Protein AF-A0A259LLS0-F1 (afdb_monomer_lite)

Radius of gyration: 21.14 Å; chains: 1; bounding box: 53×63×61 Å

Secondary structure (DSSP, 8-state):
---------------SSSHHHHHHHHH-----GGG--GGGSTTS-HHHHHHHHH-TT-EEETTEEE-TTS-EEE--------HHHHTTS--TGGGGSSPPPSS--GGGGGSTTSS------HHHHHHHS-SSHHHHHTTEEEEEETTTEEEEEETTS-----

Foldseek 3Di:
DDDDDDDDPPPPDDDDPLVVLLVCQVQVADDDPVPDDLVVPPPDDSLRSVCCNVCVQWDDDPQWTAHPVRDIFHQDDDPVDDPVVCQPAHRVVQLPVDDDDPDDDPVLVVDPPSCVDGRDHLVVVCRQQNVDPVVQVVQWDWDQAPVPDIDTDGPRGDHDRD

Sequence (162 aa):
MFRRFTKFTISVLCVSMVASAVHARDTCAAVDFLAIDLSSVEGIDLVEAALMLAYPSLVIVDGSVHFENGTRLPIGVDRGLLASDRLQNPTVREQFSQKYPLEFDLSEREKPWMDPGRARNDAFFRNLYFATKEDAAQTLEQVTYQDRAAFKVTRRECVAEQ

Structure (mmCIF, N/CA/C/O backbone):
data_AF-A0A259LLS0-F1
#
_entry.id   AF-A0A259LLS0-F1
#
loop_
_atom_site.group_PDB
_atom_site.id
_atom_site.type_symbol
_atom_site.label_atom_id
_atom_site.label_alt_id
_atom_site.label_comp_id
_atom_site.label_asym_id
_atom_site.label_entity_id
_atom_site.label_seq_id
_atom_site.pdbx_PDB_ins_code
_atom_site.Cartn_x
_atom_site.Cartn_y
_atom_site.Cartn_z
_atom_site.occupancy
_atom_site.B_iso_or_equiv
_atom_site.auth_seq_id
_atom_site.auth_comp_id
_atom_site.auth_asym_id
_atom_site.auth_atom_id
_atom_site.pdbx_PDB_model_num
ATOM 1 N N . MET A 1 1 ? -27.709 -49.625 -31.133 1.00 40.78 1 MET A N 1
ATOM 2 C CA . MET A 1 1 ? -26.253 -49.520 -31.375 1.00 40.78 1 MET A CA 1
ATOM 3 C C . MET A 1 1 ? -25.691 -48.541 -30.349 1.00 40.78 1 MET A C 1
ATOM 5 O O . MET A 1 1 ? -25.973 -47.355 -30.428 1.00 40.78 1 MET A O 1
ATOM 9 N N . PHE A 1 2 ? -25.044 -49.060 -29.305 1.00 40.34 2 PHE A N 1
ATOM 10 C CA . PHE A 1 2 ? -24.566 -48.304 -28.141 1.00 40.34 2 PHE A CA 1
ATOM 11 C C . PHE A 1 2 ? -23.363 -47.419 -28.506 1.00 40.34 2 PHE A C 1
ATOM 13 O O . PHE A 1 2 ? -22.382 -47.926 -29.051 1.00 40.34 2 PHE A O 1
ATOM 20 N N . ARG A 1 3 ? -23.379 -46.130 -28.144 1.00 37.06 3 ARG A N 1
ATOM 21 C CA . ARG A 1 3 ? -22.172 -45.287 -28.119 1.00 37.06 3 ARG A CA 1
ATOM 22 C C . ARG A 1 3 ? -21.994 -44.622 -26.751 1.00 37.06 3 ARG A C 1
ATOM 24 O O . ARG A 1 3 ? -22.621 -43.626 -26.429 1.00 37.06 3 ARG A O 1
ATOM 31 N N . ARG A 1 4 ? -21.148 -45.306 -25.976 1.00 37.47 4 ARG A N 1
ATOM 32 C CA . ARG A 1 4 ? -20.215 -44.887 -24.917 1.00 37.47 4 ARG A CA 1
ATOM 33 C C . ARG A 1 4 ? -20.407 -43.497 -24.293 1.00 37.47 4 ARG A C 1
ATOM 35 O O . ARG A 1 4 ? -20.108 -42.476 -24.898 1.00 37.47 4 ARG A O 1
ATOM 42 N N . PHE A 1 5 ? -20.749 -43.540 -23.007 1.00 42.62 5 PHE A N 1
ATOM 43 C CA . PHE A 1 5 ? -20.448 -42.521 -22.007 1.00 42.62 5 PHE A CA 1
ATOM 44 C C . PHE A 1 5 ? -18.930 -42.354 -21.862 1.00 42.62 5 PHE A C 1
ATOM 46 O O . PHE A 1 5 ? -18.245 -43.302 -21.475 1.00 42.62 5 PHE A O 1
ATOM 53 N N . THR A 1 6 ? -18.419 -41.149 -22.096 1.00 39.94 6 THR A N 1
ATOM 54 C CA . THR A 1 6 ? -17.084 -40.748 -21.639 1.00 39.94 6 THR A CA 1
ATOM 55 C C . THR A 1 6 ? -17.283 -39.926 -20.373 1.00 39.94 6 THR A C 1
ATOM 57 O O . THR A 1 6 ? -17.676 -38.764 -20.429 1.00 39.94 6 THR A O 1
ATOM 60 N N . LYS A 1 7 ? -17.096 -40.557 -19.211 1.00 35.56 7 LYS A N 1
ATOM 61 C CA . LYS A 1 7 ? -17.068 -39.862 -17.923 1.00 35.56 7 LYS A CA 1
ATOM 62 C C . LYS A 1 7 ? -15.774 -39.048 -17.872 1.00 35.56 7 LYS A C 1
ATOM 64 O O . LYS A 1 7 ? -14.699 -39.628 -17.767 1.00 35.56 7 LYS A O 1
ATOM 69 N N . PHE A 1 8 ? -15.878 -37.726 -17.978 1.00 37.94 8 PHE A N 1
ATOM 70 C CA . PHE A 1 8 ? -14.805 -36.829 -17.564 1.00 37.94 8 PHE A CA 1
ATOM 71 C C . PHE A 1 8 ? -14.796 -36.805 -16.038 1.00 37.94 8 PHE A C 1
ATOM 73 O O . PHE A 1 8 ? -15.658 -36.201 -15.403 1.00 37.94 8 PHE A O 1
ATOM 80 N N . THR A 1 9 ? -13.847 -37.518 -15.447 1.00 36.47 9 THR A N 1
ATOM 81 C CA . THR A 1 9 ? -13.493 -37.355 -14.042 1.00 36.47 9 THR A CA 1
ATOM 82 C C . THR A 1 9 ? -12.759 -36.020 -13.938 1.00 36.47 9 THR A C 1
ATOM 84 O O . THR A 1 9 ? -11.583 -35.926 -14.282 1.00 36.47 9 THR A O 1
ATOM 87 N N . ILE A 1 10 ? -13.467 -34.960 -13.543 1.00 40.19 10 ILE A N 1
ATOM 88 C CA . ILE A 1 10 ? -12.825 -33.714 -13.124 1.00 40.19 10 ILE A CA 1
ATOM 89 C C . ILE A 1 10 ? -12.155 -34.031 -11.791 1.00 40.19 10 ILE A C 1
ATOM 91 O O . ILE A 1 10 ? -12.820 -34.223 -10.774 1.00 40.19 10 ILE A O 1
ATOM 95 N N . SER A 1 11 ? -10.835 -34.176 -11.839 1.00 35.91 11 SER A N 1
ATOM 96 C CA . SER A 1 11 ? -9.993 -34.302 -10.658 1.00 35.91 11 SER A CA 1
ATOM 97 C C . SER A 1 11 ? -10.065 -32.977 -9.900 1.00 35.91 11 SER A C 1
ATOM 99 O O . SER A 1 11 ? -9.481 -31.982 -10.318 1.00 35.91 11 SER A O 1
ATOM 101 N N . VAL A 1 12 ? -10.843 -32.952 -8.820 1.00 48.41 12 VAL A N 1
ATOM 102 C CA . VAL A 1 12 ? -10.791 -31.897 -7.807 1.00 48.41 12 VAL A CA 1
ATOM 103 C C . VAL A 1 12 ? -9.522 -32.150 -7.003 1.00 48.41 12 VAL A C 1
ATOM 105 O O . VAL A 1 12 ? -9.486 -33.063 -6.183 1.00 48.41 12 VAL A O 1
ATOM 108 N N . LEU A 1 13 ? -8.461 -31.395 -7.273 1.00 42.81 13 LEU A N 1
ATOM 109 C CA . LEU A 1 13 ? -7.256 -31.412 -6.452 1.00 42.81 13 LEU A CA 1
ATOM 110 C C . LEU A 1 13 ? -6.656 -30.004 -6.393 1.00 42.81 13 LEU A C 1
ATOM 112 O O . LEU A 1 13 ? -6.561 -29.331 -7.414 1.00 42.81 13 LEU A O 1
ATOM 116 N N . CYS A 1 14 ? -6.242 -29.615 -5.186 1.00 39.09 14 CYS A N 1
ATOM 117 C CA . CYS A 1 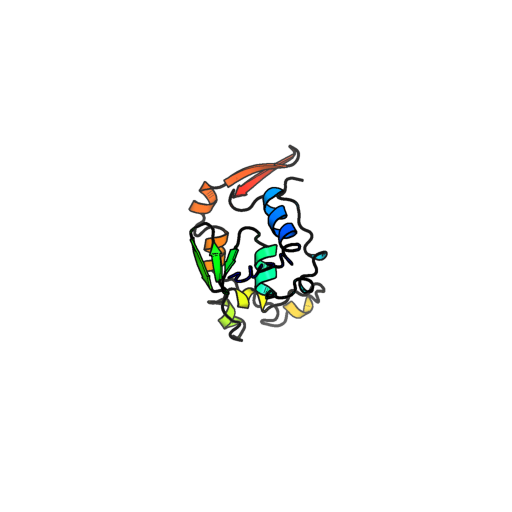14 ? -5.583 -28.360 -4.808 1.00 39.09 14 CYS A CA 1
ATOM 118 C C . CYS A 1 14 ? -6.458 -27.102 -4.693 1.00 39.09 14 CYS A C 1
ATOM 120 O O . CYS A 1 14 ? -6.289 -26.132 -5.421 1.00 39.09 14 CYS A O 1
ATOM 122 N N . VAL A 1 15 ? -7.294 -27.062 -3.650 1.00 41.62 15 VAL A N 1
ATOM 123 C CA . VAL A 1 15 ? -7.608 -25.811 -2.935 1.00 41.62 15 VAL A CA 1
ATOM 124 C C . VAL A 1 15 ? -7.531 -26.104 -1.436 1.00 41.62 15 VAL A C 1
ATOM 126 O O . VAL A 1 15 ? -8.547 -26.348 -0.797 1.00 41.62 15 VAL A O 1
ATOM 129 N N . SER A 1 16 ? -6.329 -26.179 -0.862 1.00 40.72 16 SER A N 1
ATOM 130 C CA . SER A 1 16 ? -6.198 -26.399 0.591 1.00 40.72 16 SER A CA 1
ATOM 131 C C . SER A 1 16 ? -5.196 -25.498 1.308 1.00 40.72 16 SER A C 1
ATOM 133 O O . SER A 1 16 ? -5.083 -25.615 2.520 1.00 40.72 16 SER A O 1
ATOM 135 N N . MET A 1 17 ? -4.524 -24.560 0.626 1.00 41.19 17 MET A N 1
ATOM 136 C CA . MET A 1 17 ? -3.632 -23.597 1.305 1.00 41.19 17 MET A CA 1
ATOM 137 C C . MET A 1 17 ? -4.032 -22.123 1.176 1.00 41.19 17 MET A C 1
ATOM 139 O O . MET A 1 17 ? -3.581 -21.310 1.973 1.00 41.19 17 MET A O 1
ATOM 143 N N . VAL A 1 18 ? -4.965 -21.768 0.286 1.00 41.69 18 VAL A N 1
ATOM 144 C CA . VAL A 1 18 ? -5.537 -20.403 0.256 1.00 41.69 18 VAL A CA 1
ATOM 145 C C . VAL A 1 18 ? -6.514 -20.175 1.423 1.00 41.69 18 VAL A C 1
ATOM 147 O O . VAL A 1 18 ? -6.802 -19.040 1.793 1.00 41.69 18 VAL A O 1
ATOM 150 N N . ALA A 1 19 ? -6.997 -21.250 2.056 1.00 38.09 19 ALA A N 1
ATOM 151 C CA . ALA A 1 19 ? -7.997 -21.169 3.116 1.00 38.09 19 ALA A CA 1
ATOM 152 C C . ALA A 1 19 ? -7.520 -20.349 4.326 1.00 38.09 19 ALA A C 1
ATOM 154 O O . ALA A 1 19 ? -8.309 -19.586 4.872 1.00 38.09 19 ALA A O 1
ATOM 155 N N . SER A 1 20 ? -6.247 -20.433 4.718 1.00 41.84 20 SER A N 1
ATOM 156 C CA . SER A 1 20 ? -5.765 -19.766 5.936 1.00 41.84 20 SER A CA 1
ATOM 157 C C . SER A 1 20 ? -5.746 -18.236 5.829 1.00 41.84 20 SER A C 1
ATOM 159 O O . SER A 1 20 ? -6.041 -17.561 6.809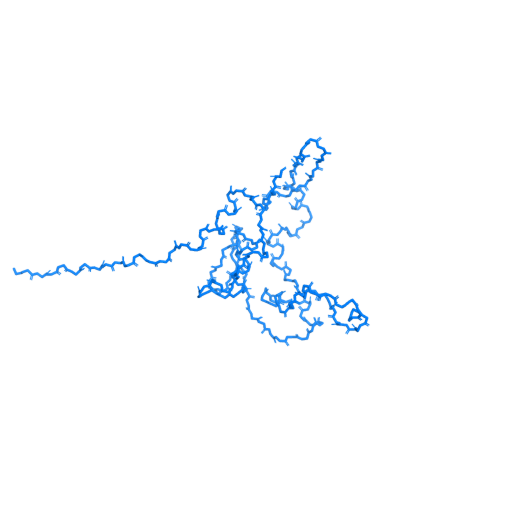 1.00 41.84 20 SER A O 1
ATOM 161 N N . ALA A 1 21 ? -5.468 -17.679 4.644 1.00 43.47 21 ALA A N 1
ATOM 162 C CA . ALA A 1 21 ? -5.520 -16.230 4.430 1.00 43.47 21 ALA A CA 1
ATOM 163 C C . ALA A 1 21 ? -6.970 -15.715 4.377 1.00 43.47 21 ALA A C 1
ATOM 165 O O . ALA A 1 21 ? -7.266 -14.653 4.917 1.00 43.47 21 ALA A O 1
ATOM 166 N N . VAL A 1 22 ? -7.890 -16.504 3.806 1.00 43.31 22 VAL A N 1
ATOM 167 C CA . VAL A 1 22 ? -9.329 -16.186 3.785 1.00 43.31 22 VAL A CA 1
ATOM 168 C C . VAL A 1 22 ? -9.917 -16.173 5.206 1.00 43.31 22 VAL A C 1
ATOM 170 O O . VAL A 1 22 ? -10.732 -15.311 5.511 1.00 43.31 22 VAL A O 1
ATOM 173 N N . HIS A 1 23 ? -9.449 -17.047 6.108 1.00 40.00 23 HIS A N 1
ATOM 174 C CA . HIS A 1 23 ? -9.926 -17.091 7.500 1.00 40.00 23 HIS A CA 1
ATOM 175 C C . HIS A 1 23 ? -9.480 -15.888 8.350 1.00 40.00 23 HIS A C 1
ATOM 177 O O . HIS A 1 23 ? -10.168 -15.542 9.307 1.00 40.00 23 HIS A O 1
ATOM 183 N N . ALA A 1 24 ? -8.365 -15.226 8.017 1.00 49.34 24 ALA A N 1
ATOM 184 C CA . ALA A 1 24 ? -7.860 -14.101 8.809 1.00 49.34 24 ALA A CA 1
ATOM 185 C C . ALA A 1 24 ? -8.804 -12.885 8.782 1.00 49.34 24 ALA A C 1
ATOM 187 O O . ALA A 1 24 ? -8.878 -12.141 9.761 1.00 49.34 24 ALA A O 1
ATOM 188 N N . ARG A 1 25 ? -9.557 -12.706 7.687 1.00 50.66 25 ARG A N 1
ATOM 189 C CA . ARG A 1 25 ? -10.547 -11.628 7.558 1.00 50.66 25 ARG A CA 1
ATOM 190 C C . ARG A 1 25 ? -11.798 -11.869 8.404 1.00 50.66 25 ARG A C 1
ATOM 192 O O . ARG A 1 25 ? -12.353 -10.912 8.930 1.00 50.66 25 ARG A O 1
ATOM 199 N N . ASP A 1 26 ? -12.195 -13.130 8.568 1.00 55.91 26 ASP A N 1
ATOM 200 C CA . ASP A 1 26 ? -13.400 -13.503 9.319 1.00 55.91 26 ASP A CA 1
ATOM 201 C C . ASP A 1 26 ? -13.176 -13.504 10.838 1.00 55.91 26 ASP A C 1
ATOM 203 O O . ASP A 1 26 ? -14.123 -13.318 11.600 1.00 55.91 26 ASP A O 1
ATOM 207 N N . THR A 1 27 ? -11.934 -13.694 11.299 1.00 63.56 27 THR A N 1
ATOM 208 C CA . THR A 1 27 ? -11.621 -13.741 12.738 1.00 63.56 27 THR A CA 1
ATOM 209 C C . THR A 1 27 ? -10.876 -12.520 13.259 1.00 63.56 27 THR A C 1
ATOM 211 O O . THR A 1 27 ? -10.721 -12.407 14.473 1.00 63.56 27 THR A O 1
ATOM 214 N N . CYS A 1 28 ? -10.367 -11.647 12.380 1.00 74.00 28 CYS A N 1
ATOM 215 C CA . CYS A 1 28 ? -9.546 -10.483 12.741 1.00 74.00 28 CYS A CA 1
ATOM 216 C C . CYS A 1 28 ? -8.445 -10.816 13.750 1.00 74.00 28 CYS A C 1
ATOM 218 O O . CYS A 1 28 ? -8.111 -10.027 14.629 1.00 74.00 28 CYS A O 1
ATOM 220 N N . ALA A 1 29 ? -7.903 -12.027 13.635 1.00 77.31 29 ALA A N 1
ATOM 221 C CA . ALA A 1 29 ? -6.910 -12.540 14.556 1.00 77.31 29 ALA A CA 1
ATOM 222 C C . ALA A 1 29 ? -5.543 -11.931 14.236 1.00 77.31 29 ALA A C 1
ATOM 224 O O . ALA A 1 29 ? -5.226 -11.647 13.079 1.00 77.31 29 ALA A O 1
ATOM 225 N N . ALA A 1 30 ? -4.710 -11.767 15.263 1.00 80.25 30 ALA A N 1
ATOM 226 C CA . ALA A 1 30 ? -3.325 -11.372 15.061 1.00 80.25 30 ALA A CA 1
ATOM 227 C C . ALA A 1 30 ? -2.590 -12.418 14.200 1.00 80.25 30 ALA A C 1
ATOM 229 O O . ALA A 1 30 ? -2.688 -13.619 14.453 1.00 80.25 30 ALA A O 1
ATOM 230 N N . VAL A 1 31 ? -1.840 -11.949 13.199 1.00 79.75 31 VAL A N 1
ATOM 231 C CA . VAL A 1 31 ? -1.047 -12.791 12.293 1.00 79.75 31 VAL A CA 1
ATOM 232 C C . VAL A 1 31 ? 0.433 -12.659 12.650 1.00 79.75 31 VAL A C 1
ATOM 234 O O . VAL A 1 31 ? 0.980 -11.555 12.637 1.00 79.75 31 VAL A O 1
ATOM 237 N N . ASP A 1 32 ? 1.091 -13.782 12.945 1.00 84.50 32 ASP A N 1
ATOM 238 C CA . ASP A 1 32 ? 2.548 -13.834 13.100 1.00 84.50 32 ASP A CA 1
ATOM 239 C C . ASP A 1 32 ? 3.215 -14.042 11.736 1.00 84.50 32 ASP A C 1
ATOM 241 O O . ASP A 1 32 ? 3.385 -15.164 11.261 1.00 84.50 32 ASP A O 1
ATOM 245 N N . PHE A 1 33 ? 3.600 -12.938 11.095 1.00 81.88 33 PHE A N 1
ATOM 246 C CA . PHE A 1 33 ? 4.257 -12.967 9.788 1.00 81.88 33 PHE A CA 1
ATOM 247 C C . PHE A 1 33 ? 5.660 -13.593 9.813 1.00 81.88 33 PHE A C 1
ATOM 249 O O . PHE A 1 33 ? 6.154 -13.971 8.754 1.00 81.88 33 PHE A O 1
ATOM 256 N N . LEU A 1 34 ? 6.307 -13.726 10.980 1.00 83.00 34 LEU A N 1
ATOM 257 C CA . LEU A 1 34 ? 7.624 -14.369 11.082 1.00 83.00 34 LEU A CA 1
ATOM 258 C C . LEU A 1 34 ? 7.525 -15.896 11.034 1.00 83.00 34 LEU A C 1
ATOM 260 O O . LEU A 1 34 ? 8.494 -16.561 10.674 1.00 83.00 34 LEU A O 1
ATOM 264 N N . ALA A 1 35 ? 6.357 -16.447 11.365 1.00 85.94 35 ALA A N 1
ATOM 265 C CA . ALA A 1 35 ? 6.086 -17.878 11.308 1.00 85.94 35 ALA A CA 1
ATOM 266 C C . ALA A 1 35 ? 5.612 -18.357 9.920 1.00 85.94 35 ALA A C 1
ATOM 268 O O . ALA A 1 35 ? 5.399 -19.555 9.729 1.00 85.94 35 ALA A O 1
ATOM 269 N N . ILE A 1 36 ? 5.424 -17.448 8.955 1.00 81.31 36 ILE A N 1
ATOM 270 C CA . ILE A 1 36 ? 4.875 -17.771 7.633 1.00 81.31 36 ILE A CA 1
ATOM 271 C C . ILE A 1 36 ? 6.003 -17.923 6.613 1.00 81.31 36 ILE A C 1
ATOM 273 O O . ILE A 1 36 ? 6.664 -16.957 6.235 1.00 81.31 36 ILE A O 1
ATOM 277 N N . ASP A 1 37 ? 6.177 -19.143 6.106 1.00 80.06 37 ASP A N 1
ATOM 278 C CA . ASP A 1 37 ? 7.076 -19.412 4.987 1.00 80.06 37 ASP A CA 1
ATOM 279 C C . ASP A 1 37 ? 6.392 -19.085 3.652 1.00 80.06 37 ASP A C 1
ATOM 281 O O . ASP A 1 37 ? 5.675 -19.906 3.078 1.00 80.06 37 ASP A O 1
ATOM 285 N N . LEU A 1 38 ? 6.637 -17.881 3.130 1.00 73.56 38 LEU A N 1
ATOM 286 C CA . LEU A 1 38 ? 6.120 -17.449 1.826 1.00 73.56 38 LEU A CA 1
ATOM 287 C C . LEU A 1 38 ? 6.622 -18.308 0.653 1.00 73.56 38 LEU A C 1
ATOM 289 O O . LEU A 1 38 ? 5.975 -18.333 -0.392 1.00 73.56 38 LEU A O 1
ATOM 293 N N . SER A 1 39 ? 7.749 -19.013 0.802 1.00 73.25 39 SER A N 1
ATOM 294 C CA . SER A 1 39 ? 8.291 -19.877 -0.255 1.00 73.25 39 SER A CA 1
ATOM 295 C C . SER A 1 39 ? 7.540 -21.202 -0.395 1.00 73.25 39 SER A C 1
ATOM 297 O O . SER A 1 39 ? 7.631 -21.848 -1.436 1.00 73.25 39 SER A O 1
ATOM 299 N N . SER A 1 40 ? 6.736 -21.566 0.611 1.00 69.69 40 SER A N 1
ATOM 300 C CA . SER A 1 40 ? 5.871 -22.750 0.579 1.00 69.69 40 SER A CA 1
ATOM 301 C C . SER A 1 40 ? 4.645 -22.596 -0.333 1.00 69.69 40 SER A C 1
ATOM 303 O O . SER A 1 40 ? 3.953 -23.575 -0.618 1.00 69.69 40 SER A O 1
ATOM 305 N N . VAL A 1 41 ? 4.371 -21.380 -0.820 1.00 71.06 41 VAL A N 1
ATOM 306 C CA . VAL A 1 41 ? 3.250 -21.093 -1.719 1.00 71.06 41 VAL A CA 1
ATOM 307 C C . VAL A 1 41 ? 3.663 -21.392 -3.164 1.00 71.06 41 VAL A C 1
ATOM 309 O O . VAL A 1 41 ? 4.112 -20.518 -3.904 1.00 71.06 41 VAL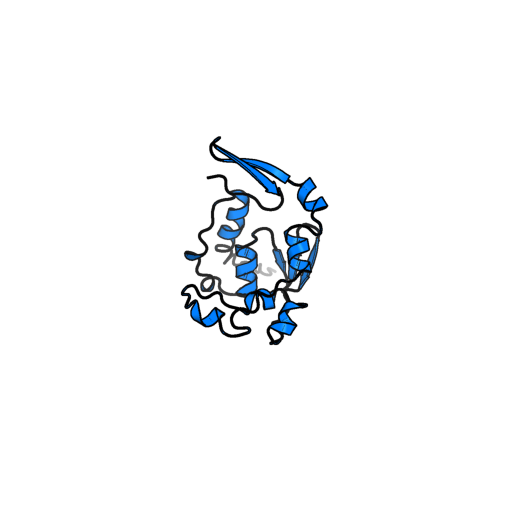 A O 1
ATOM 312 N N . GLU A 1 42 ? 3.534 -22.655 -3.572 1.00 73.12 42 GLU A N 1
ATOM 313 C CA . GLU A 1 42 ? 3.857 -23.078 -4.938 1.00 73.12 42 GLU A CA 1
ATOM 314 C C . GLU A 1 42 ? 2.957 -22.405 -5.989 1.00 73.12 42 GLU A C 1
ATOM 316 O O . GLU A 1 42 ? 1.737 -22.321 -5.843 1.00 73.12 42 GLU A O 1
ATOM 321 N N . GLY A 1 43 ? 3.566 -21.971 -7.098 1.00 76.69 43 GLY A N 1
ATOM 322 C CA . GLY A 1 43 ? 2.847 -21.487 -8.281 1.00 76.69 43 GLY A CA 1
ATOM 323 C C . GLY A 1 43 ? 2.314 -20.053 -8.202 1.00 76.69 43 GLY A C 1
ATOM 324 O O . GLY A 1 43 ? 1.666 -19.620 -9.153 1.00 76.69 43 GLY A O 1
ATOM 325 N N . ILE A 1 44 ? 2.600 -19.314 -7.125 1.00 81.38 44 ILE A N 1
ATOM 326 C CA . ILE A 1 44 ? 2.211 -17.905 -6.962 1.00 81.38 44 ILE A CA 1
ATOM 327 C C . ILE A 1 44 ? 3.465 -17.024 -6.919 1.00 81.38 44 ILE A C 1
ATOM 329 O O . ILE A 1 44 ? 4.479 -17.382 -6.320 1.00 81.38 44 ILE A O 1
ATOM 333 N N . ASP A 1 45 ? 3.412 -15.860 -7.568 1.00 89.94 45 ASP A N 1
ATOM 334 C CA . ASP A 1 45 ? 4.474 -14.857 -7.474 1.00 89.94 45 ASP A CA 1
ATOM 335 C C . ASP A 1 45 ? 4.598 -14.328 -6.032 1.00 89.94 45 ASP A C 1
ATOM 337 O O . ASP A 1 45 ? 3.603 -14.038 -5.372 1.00 89.94 45 ASP A O 1
ATOM 341 N N . LEU A 1 46 ? 5.826 -14.163 -5.529 1.00 88.38 46 LEU A N 1
ATOM 342 C CA . LEU A 1 46 ? 6.051 -13.787 -4.125 1.00 88.38 46 LEU A CA 1
ATOM 343 C C . LEU A 1 46 ? 5.452 -12.424 -3.753 1.00 88.38 46 LEU A C 1
ATOM 345 O O . LEU A 1 46 ? 5.056 -12.231 -2.605 1.00 88.38 46 LEU A O 1
ATOM 349 N N . VAL A 1 47 ? 5.381 -11.476 -4.696 1.00 91.69 47 VAL A N 1
ATOM 350 C CA . VAL A 1 47 ? 4.743 -10.176 -4.442 1.00 91.69 47 VAL A CA 1
ATOM 351 C C . VAL A 1 47 ? 3.233 -10.346 -4.340 1.00 91.69 47 VAL A C 1
ATOM 353 O O . VAL A 1 47 ? 2.615 -9.767 -3.450 1.00 91.69 47 VAL A O 1
ATOM 356 N N . GLU A 1 48 ? 2.643 -11.170 -5.201 1.00 92.25 48 GLU A N 1
ATOM 357 C CA . GLU A 1 48 ? 1.218 -11.502 -5.138 1.00 92.25 48 GLU A CA 1
ATOM 358 C C . GLU A 1 48 ? 0.859 -12.198 -3.822 1.00 92.25 48 GLU A C 1
ATOM 360 O O . GLU A 1 48 ? -0.049 -11.754 -3.118 1.00 92.25 48 GLU A O 1
ATOM 365 N N . ALA A 1 49 ? 1.632 -13.216 -3.432 1.00 88.81 49 ALA A N 1
ATOM 366 C CA . ALA A 1 49 ? 1.451 -13.919 -2.167 1.00 88.81 49 ALA A CA 1
ATOM 367 C C . ALA A 1 49 ? 1.567 -12.969 -0.963 1.00 88.81 49 ALA A C 1
ATOM 369 O O . ALA A 1 49 ? 0.716 -12.991 -0.072 1.00 88.81 49 ALA A O 1
ATOM 370 N N . ALA A 1 50 ? 2.575 -12.089 -0.952 1.00 89.12 50 ALA A N 1
ATOM 371 C CA . ALA A 1 50 ? 2.757 -11.112 0.118 1.00 89.12 50 ALA A CA 1
ATOM 372 C C . ALA A 1 50 ? 1.587 -10.119 0.212 1.00 89.12 50 ALA A C 1
ATOM 374 O O . ALA A 1 50 ? 1.139 -9.807 1.314 1.00 89.12 50 ALA A O 1
ATOM 375 N N . LEU A 1 51 ? 1.067 -9.641 -0.924 1.00 91.50 51 LEU A N 1
ATOM 376 C CA . LEU A 1 51 ? -0.086 -8.736 -0.962 1.00 91.50 51 LEU A CA 1
ATOM 377 C C . LEU A 1 51 ? -1.359 -9.408 -0.442 1.00 91.50 51 LEU A C 1
ATOM 379 O O . LEU A 1 51 ? -2.055 -8.814 0.377 1.00 91.50 51 LEU A O 1
ATOM 383 N N . MET A 1 52 ? -1.646 -10.633 -0.886 1.00 87.25 52 MET A N 1
ATOM 384 C CA . MET A 1 52 ? -2.826 -11.386 -0.442 1.00 87.25 52 MET A CA 1
ATOM 385 C C . MET A 1 52 ? -2.760 -11.733 1.046 1.00 87.25 52 MET A C 1
ATOM 387 O O . MET A 1 52 ? -3.782 -11.726 1.726 1.00 87.25 52 MET A O 1
ATOM 391 N N . LEU A 1 53 ? -1.561 -12.017 1.561 1.00 83.69 53 LEU A N 1
ATOM 392 C CA . LEU A 1 53 ? -1.366 -12.312 2.974 1.00 83.69 53 LEU A CA 1
ATOM 393 C C . LEU A 1 53 ? -1.499 -11.057 3.848 1.00 83.69 53 LEU A C 1
ATOM 395 O O . LEU A 1 53 ? -2.141 -11.102 4.893 1.00 83.69 53 LEU A O 1
ATOM 399 N N . ALA A 1 54 ? -0.883 -9.946 3.436 1.00 85.75 54 ALA A N 1
ATOM 400 C CA . ALA A 1 54 ? -0.913 -8.696 4.193 1.00 85.75 54 ALA A CA 1
ATOM 401 C C . ALA A 1 54 ? -2.289 -8.018 4.151 1.00 85.75 54 ALA A C 1
ATOM 403 O O . ALA A 1 54 ? -2.678 -7.353 5.109 1.00 85.75 54 ALA A O 1
ATOM 404 N N . TYR A 1 55 ? -3.018 -8.187 3.047 1.00 87.25 55 TYR A N 1
ATOM 405 C CA . TYR A 1 55 ? -4.318 -7.572 2.813 1.00 87.25 55 TYR A CA 1
ATOM 406 C C . TYR A 1 55 ? -5.307 -8.631 2.301 1.00 87.25 55 TYR A C 1
ATOM 408 O O . TYR A 1 55 ? -5.545 -8.712 1.094 1.00 87.25 55 TYR A O 1
ATOM 416 N N . PRO A 1 56 ? -5.945 -9.414 3.195 1.00 82.00 56 PRO A N 1
ATOM 417 C CA . PRO A 1 56 ? -6.869 -10.499 2.811 1.00 82.00 56 PRO A CA 1
ATOM 418 C C . PRO A 1 56 ? -8.096 -10.031 2.007 1.00 82.00 56 PRO A C 1
ATOM 420 O O . PRO A 1 56 ? -8.842 -10.816 1.434 1.00 82.00 56 PRO A O 1
ATOM 423 N N . SER A 1 57 ? -8.296 -8.719 2.010 1.00 81.56 57 SER A N 1
ATOM 424 C CA . SER A 1 57 ? -9.226 -7.907 1.236 1.00 81.56 57 SER A CA 1
ATOM 425 C C . SER A 1 57 ? -9.002 -7.905 -0.269 1.00 81.56 57 SER A C 1
ATOM 427 O O . SER A 1 57 ? -9.942 -7.770 -1.056 1.00 81.56 57 SER A O 1
ATOM 429 N N . LEU A 1 58 ? -7.745 -8.034 -0.675 1.00 89.06 58 LEU A N 1
ATOM 430 C CA . LEU A 1 58 ? -7.356 -7.878 -2.057 1.00 89.06 58 LEU A CA 1
ATOM 431 C C . LEU A 1 58 ? -7.571 -9.178 -2.813 1.00 89.06 58 LEU A C 1
ATOM 433 O O . LEU A 1 58 ? -7.176 -10.258 -2.376 1.00 89.06 58 LEU A O 1
ATOM 437 N N . VAL A 1 59 ? -8.126 -9.045 -4.011 1.00 92.00 59 VAL A N 1
ATOM 438 C CA . VAL A 1 59 ? -8.158 -10.129 -4.987 1.00 92.00 59 VAL A CA 1
ATOM 439 C C . VAL A 1 59 ? -7.118 -9.819 -6.050 1.00 92.00 59 VAL A C 1
ATOM 441 O O . VAL A 1 59 ? -7.068 -8.702 -6.564 1.00 92.00 59 VAL A O 1
ATOM 444 N N . ILE A 1 60 ? -6.285 -10.799 -6.389 1.00 93.62 60 ILE A N 1
ATOM 445 C CA . ILE A 1 60 ? -5.317 -10.676 -7.478 1.00 93.62 60 ILE A CA 1
ATOM 446 C C . ILE A 1 60 ? -5.808 -11.505 -8.658 1.00 93.62 60 ILE A C 1
ATOM 448 O O . ILE A 1 60 ? -6.109 -12.688 -8.513 1.00 93.62 60 ILE A O 1
ATOM 452 N N . VAL A 1 61 ? -5.916 -10.865 -9.821 1.00 93.06 61 VAL A N 1
ATOM 453 C CA . VAL A 1 61 ? -6.341 -11.498 -11.076 1.00 93.06 61 VAL A CA 1
ATOM 454 C C . VAL A 1 61 ? -5.449 -10.983 -12.194 1.00 93.06 61 VAL A C 1
ATOM 456 O O . VAL A 1 61 ? -5.288 -9.772 -12.339 1.00 93.06 61 VAL A O 1
ATOM 459 N N . ASP A 1 62 ? -4.862 -11.893 -12.971 1.00 91.94 62 ASP A N 1
ATOM 460 C CA . ASP A 1 62 ? -4.052 -11.578 -14.155 1.00 91.94 62 ASP A CA 1
ATOM 461 C C . ASP A 1 62 ? -2.997 -10.474 -13.906 1.00 91.94 62 ASP A C 1
ATOM 463 O O . ASP A 1 62 ? -2.864 -9.516 -14.671 1.00 91.94 62 ASP A O 1
ATOM 467 N N . GLY A 1 63 ? -2.267 -10.567 -12.785 1.00 94.12 63 GLY A N 1
ATOM 468 C CA . GLY A 1 63 ? -1.220 -9.606 -12.411 1.00 94.12 63 GLY A CA 1
ATOM 469 C C . GLY A 1 63 ? -1.733 -8.216 -12.010 1.00 94.12 63 GLY A C 1
ATOM 470 O O . GLY A 1 63 ? -0.981 -7.238 -12.061 1.00 94.12 63 GLY A O 1
ATOM 471 N N . SER A 1 64 ? -3.009 -8.097 -11.635 1.00 97.00 64 SER A N 1
ATOM 472 C CA . SER A 1 64 ? -3.636 -6.854 -11.175 1.00 97.00 64 SER A CA 1
ATOM 473 C C . SER A 1 64 ? -4.303 -7.026 -9.814 1.00 97.00 64 SER A C 1
ATOM 475 O O . SER A 1 64 ? -4.962 -8.027 -9.549 1.00 97.00 64 SER A O 1
ATOM 477 N N . VAL A 1 65 ? -4.178 -6.005 -8.968 1.00 96.81 65 VAL A N 1
ATOM 478 C CA . VAL A 1 65 ? -4.910 -5.881 -7.705 1.00 96.81 65 VAL A CA 1
ATOM 479 C C . VAL A 1 65 ? -6.316 -5.376 -8.001 1.00 96.81 65 VAL A C 1
ATOM 481 O O . VAL A 1 65 ? -6.490 -4.338 -8.644 1.00 96.81 65 VAL A O 1
ATOM 484 N N . HIS A 1 66 ? -7.318 -6.109 -7.536 1.00 95.25 66 HIS A N 1
ATOM 485 C CA . HIS A 1 66 ? -8.726 -5.757 -7.631 1.00 95.25 66 HIS A CA 1
ATOM 486 C C . HIS A 1 66 ? -9.226 -5.341 -6.249 1.00 95.25 66 HIS A C 1
ATOM 488 O O . HIS A 1 66 ? -9.161 -6.111 -5.290 1.00 95.25 66 HIS A O 1
ATOM 494 N N . PHE A 1 67 ? -9.725 -4.112 -6.165 1.00 92.62 67 PHE A N 1
ATOM 495 C CA . PHE A 1 67 ? -10.267 -3.534 -4.942 1.00 92.62 67 PHE A CA 1
ATOM 496 C C . PHE A 1 67 ? -11.789 -3.712 -4.884 1.00 92.62 67 PHE A C 1
ATOM 498 O O . PHE A 1 67 ? -12.460 -3.790 -5.914 1.00 92.62 67 PHE A O 1
ATOM 505 N N . GLU A 1 68 ? -12.355 -3.697 -3.676 1.00 87.75 68 GLU A N 1
ATOM 506 C CA . GLU A 1 68 ? -13.806 -3.827 -3.445 1.00 87.75 68 GLU A CA 1
ATOM 507 C C . GLU A 1 68 ? -14.637 -2.730 -4.129 1.00 87.75 68 GLU A C 1
ATOM 509 O O . GLU A 1 68 ? -15.771 -2.966 -4.536 1.00 87.75 68 GLU A O 1
ATOM 514 N N . ASN A 1 69 ? -14.059 -1.539 -4.318 1.00 87.44 69 ASN A N 1
ATOM 515 C CA . ASN A 1 69 ? -14.694 -0.434 -5.043 1.00 87.44 69 ASN A CA 1
ATOM 516 C C . ASN A 1 69 ? -14.718 -0.637 -6.576 1.00 87.44 69 ASN A C 1
ATOM 518 O O . ASN A 1 69 ? -15.157 0.251 -7.303 1.00 87.44 69 ASN A O 1
ATOM 522 N N . GLY A 1 70 ? -14.226 -1.777 -7.074 1.00 92.19 70 GLY A N 1
ATOM 523 C CA . GLY A 1 70 ? -14.155 -2.118 -8.493 1.00 92.19 70 GLY A CA 1
ATOM 524 C C . GLY A 1 70 ? -12.914 -1.587 -9.215 1.00 92.19 70 GLY A C 1
ATOM 525 O O . GLY A 1 70 ? -12.693 -1.953 -10.373 1.00 92.19 70 GLY A O 1
ATOM 526 N N . THR A 1 71 ? -12.084 -0.769 -8.558 1.00 95.25 71 THR A N 1
ATOM 527 C CA . THR A 1 71 ? -10.811 -0.312 -9.123 1.00 95.25 71 THR A CA 1
ATOM 528 C C . THR A 1 71 ? -9.897 -1.503 -9.387 1.00 95.25 71 THR A C 1
ATOM 530 O O . THR A 1 71 ? -9.807 -2.439 -8.590 1.00 95.25 71 THR A O 1
ATOM 533 N N . ARG A 1 72 ? -9.181 -1.444 -10.511 1.00 96.81 72 ARG A N 1
ATOM 534 C CA . ARG A 1 72 ? -8.147 -2.411 -10.881 1.00 96.81 72 ARG A CA 1
ATOM 535 C C . ARG A 1 72 ? -6.831 -1.681 -11.066 1.00 96.81 72 ARG A C 1
ATOM 537 O O . ARG A 1 72 ? -6.783 -0.679 -11.779 1.00 96.81 72 ARG A O 1
ATOM 544 N N . LEU A 1 73 ? -5.780 -2.184 -10.436 1.00 97.81 73 LEU A N 1
ATOM 545 C CA . LEU A 1 73 ? -4.448 -1.600 -10.502 1.00 97.81 73 LEU A CA 1
ATOM 546 C C . LEU A 1 73 ? -3.430 -2.675 -10.892 1.00 97.81 73 LEU A C 1
ATOM 548 O O . LEU A 1 73 ? -3.273 -3.642 -10.147 1.00 97.81 73 LEU A O 1
ATOM 552 N N . PRO A 1 74 ? -2.711 -2.524 -12.016 1.00 97.81 74 PRO A N 1
ATOM 553 C CA . PRO A 1 74 ? -1.658 -3.461 -12.384 1.00 97.81 74 PRO A CA 1
ATOM 554 C C . PRO A 1 74 ? -0.570 -3.524 -11.311 1.00 97.81 74 PRO A C 1
ATOM 556 O O . PRO A 1 74 ? -0.104 -2.487 -10.832 1.00 97.81 74 PRO A O 1
ATOM 559 N N . ILE A 1 75 ? -0.105 -4.732 -10.983 1.00 97.75 75 ILE A N 1
ATOM 560 C CA . ILE A 1 75 ? 1.053 -4.910 -10.096 1.00 97.75 75 ILE A CA 1
ATOM 561 C C . ILE A 1 75 ? 2.312 -4.335 -10.761 1.00 97.75 75 ILE A C 1
ATOM 563 O O . ILE A 1 75 ? 3.149 -3.689 -10.121 1.00 97.75 75 ILE A O 1
ATOM 567 N N . GLY A 1 76 ? 2.401 -4.528 -12.077 1.00 96.50 76 GLY A N 1
ATOM 568 C CA . GLY A 1 76 ? 3.495 -4.058 -12.907 1.00 96.50 76 GLY A CA 1
ATOM 569 C C . GLY A 1 76 ? 4.773 -4.877 -12.739 1.00 96.50 76 GLY A C 1
ATOM 570 O O . GLY A 1 76 ? 4.794 -5.973 -12.172 1.00 96.50 76 GLY A O 1
ATOM 571 N N . VAL A 1 77 ? 5.855 -4.319 -13.273 1.00 95.31 77 VAL A N 1
ATOM 572 C CA . VAL A 1 77 ? 7.192 -4.921 -13.280 1.00 95.31 77 VAL A CA 1
ATOM 573 C C . VAL A 1 77 ? 8.152 -4.086 -12.439 1.00 95.31 77 VAL A C 1
ATOM 575 O O . VAL A 1 77 ? 7.891 -2.908 -12.179 1.00 95.31 77 VAL A O 1
ATOM 578 N N . ASP A 1 78 ? 9.261 -4.692 -12.025 1.00 94.31 78 ASP A N 1
ATOM 579 C CA . ASP A 1 78 ? 10.406 -3.932 -11.535 1.00 94.31 78 ASP A CA 1
ATOM 580 C C . ASP A 1 78 ? 11.166 -3.392 -12.747 1.00 94.31 78 ASP A C 1
ATOM 582 O O . ASP A 1 78 ? 11.607 -4.160 -13.604 1.00 94.31 78 ASP A O 1
ATOM 586 N N . ARG A 1 79 ? 11.267 -2.067 -12.854 1.00 95.31 79 ARG A N 1
ATOM 587 C CA . ARG A 1 79 ? 11.935 -1.410 -13.983 1.00 95.31 79 ARG A CA 1
ATOM 588 C C . ARG A 1 79 ? 13.437 -1.236 -13.754 1.00 95.31 79 ARG A C 1
ATOM 590 O O . ARG A 1 79 ? 14.111 -0.705 -14.631 1.00 95.31 79 ARG A O 1
ATOM 597 N N . GLY A 1 80 ? 13.968 -1.633 -12.596 1.00 92.44 80 GLY A N 1
ATOM 598 C CA . GLY A 1 80 ? 15.388 -1.485 -12.275 1.00 92.44 80 GLY A CA 1
ATOM 599 C C . GLY A 1 80 ? 15.827 -0.028 -12.101 1.00 92.44 80 GLY A C 1
ATOM 600 O O . GLY A 1 80 ? 17.000 0.286 -12.283 1.00 92.44 80 GLY A O 1
ATOM 601 N N . LEU A 1 81 ? 14.894 0.873 -11.770 1.00 90.62 81 LEU A N 1
ATOM 602 C CA . LEU A 1 81 ? 15.179 2.300 -11.595 1.00 90.62 81 LEU A CA 1
ATOM 603 C C . LEU A 1 81 ? 16.124 2.551 -10.419 1.00 90.62 81 LEU A C 1
ATOM 605 O O . LEU A 1 81 ? 16.091 1.824 -9.423 1.00 90.62 81 LEU A O 1
ATOM 609 N N . LEU A 1 82 ? 16.898 3.635 -10.488 1.00 89.69 82 LEU A N 1
ATOM 610 C CA . LEU A 1 82 ? 17.644 4.145 -9.338 1.00 89.69 82 LEU A CA 1
ATOM 611 C C . LEU A 1 82 ? 16.687 4.528 -8.200 1.00 89.69 82 LEU A C 1
ATOM 613 O O . LEU A 1 82 ? 15.515 4.832 -8.431 1.00 89.69 82 LEU A O 1
ATOM 617 N N . ALA A 1 83 ? 17.184 4.519 -6.960 1.00 86.06 83 ALA A N 1
ATOM 618 C CA . ALA A 1 83 ? 16.353 4.765 -5.780 1.00 86.06 83 ALA A CA 1
ATOM 619 C C . ALA A 1 83 ? 15.596 6.103 -5.853 1.00 86.06 83 ALA A C 1
ATOM 621 O O . ALA A 1 83 ? 14.398 6.130 -5.586 1.00 86.06 83 ALA A O 1
ATOM 622 N N . SER A 1 84 ? 16.261 7.181 -6.278 1.00 87.75 84 SER A N 1
ATOM 623 C CA . SER A 1 84 ? 15.653 8.509 -6.438 1.00 87.75 84 SER A CA 1
ATOM 624 C C . SER A 1 84 ? 14.463 8.509 -7.396 1.00 87.75 84 SER A C 1
ATOM 626 O O . SER A 1 84 ? 13.440 9.125 -7.108 1.00 87.75 84 SER A O 1
ATOM 628 N N . ASP A 1 85 ? 14.580 7.793 -8.513 1.00 90.69 85 ASP A N 1
ATOM 629 C CA . ASP A 1 85 ? 13.570 7.782 -9.573 1.00 90.69 85 ASP A CA 1
ATOM 630 C C . ASP A 1 85 ? 12.409 6.858 -9.201 1.00 90.69 85 ASP A C 1
ATOM 632 O O . ASP A 1 85 ? 11.238 7.176 -9.416 1.00 90.69 85 ASP A O 1
ATOM 636 N N . ARG A 1 86 ? 12.729 5.731 -8.556 1.00 91.81 86 ARG A N 1
ATOM 637 C CA . ARG A 1 86 ? 11.747 4.767 -8.052 1.00 91.81 86 ARG A CA 1
ATOM 638 C C . ARG A 1 86 ? 10.795 5.397 -7.038 1.00 91.81 86 ARG A C 1
ATOM 640 O O . ARG A 1 86 ? 9.617 5.067 -7.034 1.00 91.81 86 ARG A O 1
ATOM 647 N N . LEU A 1 87 ? 11.279 6.306 -6.193 1.00 91.31 87 LEU A N 1
ATOM 648 C CA . LEU A 1 87 ? 10.461 6.955 -5.163 1.00 91.31 87 LEU A CA 1
ATOM 649 C C . LEU A 1 87 ? 9.398 7.907 -5.728 1.00 91.31 87 LEU A C 1
ATOM 651 O O . LEU A 1 87 ? 8.424 8.183 -5.033 1.00 91.31 87 LEU A O 1
ATOM 655 N N . GLN A 1 88 ? 9.553 8.398 -6.961 1.00 92.94 88 GLN A N 1
ATOM 656 C CA . GLN A 1 88 ? 8.630 9.389 -7.526 1.00 92.94 88 GLN A CA 1
ATOM 657 C C . GLN A 1 88 ? 7.336 8.772 -8.060 1.00 92.94 88 GLN A C 1
ATOM 659 O O . GLN A 1 88 ? 6.265 9.350 -7.898 1.00 92.94 88 GLN A O 1
ATOM 664 N N . ASN A 1 89 ? 7.423 7.617 -8.724 1.00 92.94 89 ASN A N 1
ATOM 665 C CA . ASN A 1 89 ? 6.263 6.954 -9.322 1.00 92.94 89 ASN A CA 1
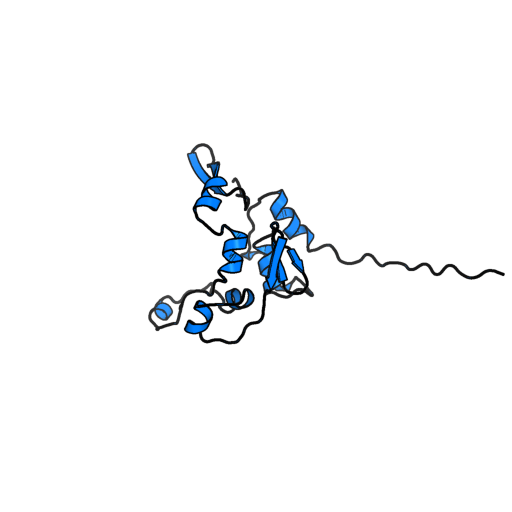ATOM 666 C C . ASN A 1 89 ? 6.498 5.442 -9.466 1.00 92.94 89 ASN A C 1
ATOM 668 O O . ASN A 1 89 ? 6.704 4.967 -10.589 1.00 92.94 89 ASN A O 1
ATOM 672 N N . PRO A 1 90 ? 6.536 4.681 -8.361 1.00 95.88 90 PRO A N 1
ATOM 673 C CA . PRO A 1 90 ? 6.826 3.253 -8.406 1.00 95.88 90 PRO A CA 1
ATOM 674 C C . PRO A 1 90 ? 5.633 2.426 -8.891 1.00 95.88 90 PRO A C 1
ATOM 676 O O . PRO A 1 90 ? 4.479 2.784 -8.655 1.00 95.88 90 PRO A O 1
ATOM 679 N N . THR A 1 91 ? 5.896 1.268 -9.493 1.00 97.38 91 THR A N 1
ATOM 680 C CA . THR A 1 91 ? 4.897 0.197 -9.634 1.00 97.38 91 THR A CA 1
ATOM 681 C C . THR A 1 91 ? 4.601 -0.431 -8.267 1.00 97.38 91 THR A C 1
ATOM 683 O O . THR A 1 91 ? 5.342 -0.228 -7.303 1.00 97.38 91 THR A O 1
ATOM 686 N N . VAL A 1 92 ? 3.526 -1.218 -8.150 1.00 97.12 92 VAL A N 1
ATOM 687 C CA . VAL A 1 92 ? 3.244 -1.951 -6.901 1.00 97.12 92 VAL A CA 1
ATOM 688 C C . VAL A 1 92 ? 4.377 -2.933 -6.593 1.00 97.12 92 VAL A C 1
ATOM 690 O O . VAL A 1 92 ? 4.786 -3.030 -5.436 1.00 97.12 92 VAL A O 1
ATOM 693 N N . ARG A 1 93 ? 4.934 -3.600 -7.616 1.00 96.31 93 ARG A N 1
ATOM 694 C CA . ARG A 1 93 ? 6.075 -4.521 -7.479 1.00 96.31 93 ARG A CA 1
ATOM 695 C C . ARG A 1 93 ? 7.324 -3.845 -6.923 1.00 96.31 93 ARG A C 1
ATOM 697 O O . ARG A 1 93 ? 8.003 -4.406 -6.069 1.00 96.31 93 ARG A O 1
ATOM 704 N N . GLU A 1 94 ? 7.617 -2.626 -7.356 1.00 95.31 94 GLU A N 1
ATOM 705 C CA . GLU A 1 94 ? 8.809 -1.896 -6.915 1.00 95.31 94 GLU A CA 1
ATOM 706 C C . GLU A 1 94 ? 8.780 -1.523 -5.425 1.00 95.31 94 GLU A C 1
ATOM 708 O O . GLU A 1 94 ? 9.839 -1.278 -4.847 1.00 95.31 94 GLU A O 1
ATOM 713 N N . GLN A 1 95 ? 7.618 -1.555 -4.764 1.00 92.62 95 GLN A N 1
ATOM 714 C CA . GLN A 1 95 ? 7.513 -1.401 -3.305 1.00 92.62 95 GLN A CA 1
ATOM 715 C C . GLN A 1 95 ? 8.242 -2.526 -2.543 1.00 92.62 95 GLN A C 1
ATOM 717 O O . GLN A 1 95 ? 8.700 -2.313 -1.423 1.00 92.62 95 GLN A O 1
ATOM 722 N N . PHE A 1 96 ? 8.407 -3.694 -3.173 1.00 91.19 96 PHE A N 1
ATOM 723 C CA . PHE A 1 96 ? 9.049 -4.891 -2.613 1.00 91.19 96 PHE A CA 1
ATOM 724 C C . PHE A 1 96 ? 10.527 -5.033 -3.012 1.00 91.19 96 PHE A C 1
ATOM 726 O O . PHE A 1 96 ? 11.203 -5.971 -2.597 1.00 91.19 96 PHE A O 1
ATOM 733 N N . SER A 1 97 ? 11.051 -4.102 -3.813 1.00 88.69 97 SER A N 1
ATOM 734 C CA . SER A 1 97 ? 12.422 -4.160 -4.347 1.00 88.69 97 SER A CA 1
ATOM 735 C C . SER A 1 97 ? 13.516 -4.011 -3.280 1.00 88.69 97 SER A C 1
ATOM 737 O O . SER A 1 97 ? 14.655 -4.426 -3.491 1.00 88.69 97 SER A O 1
ATOM 739 N N . GLN A 1 98 ? 13.193 -3.407 -2.134 1.00 80.88 98 GLN A N 1
ATOM 740 C CA . GLN A 1 98 ? 14.123 -3.207 -1.024 1.00 80.88 98 GLN A CA 1
ATOM 741 C C . GLN A 1 98 ? 13.782 -4.178 0.108 1.00 80.88 98 GLN A C 1
ATOM 743 O O . GLN A 1 98 ? 12.773 -4.010 0.793 1.00 80.88 98 GLN A O 1
ATOM 748 N N . LYS A 1 99 ? 14.639 -5.182 0.325 1.00 78.56 99 LYS A N 1
ATOM 749 C CA . LYS A 1 99 ? 14.512 -6.096 1.467 1.00 78.56 99 LYS A CA 1
ATOM 750 C C . LYS A 1 99 ? 14.814 -5.349 2.762 1.00 78.56 99 LYS A C 1
ATOM 752 O O . LYS A 1 99 ? 15.792 -4.608 2.838 1.00 78.56 99 LYS A O 1
ATOM 757 N N . TYR A 1 100 ? 13.976 -5.552 3.772 1.00 72.75 100 TYR A N 1
ATOM 758 C CA . TYR A 1 100 ? 14.224 -5.018 5.104 1.00 72.75 100 TYR A CA 1
ATOM 759 C C . TYR A 1 100 ? 15.186 -5.963 5.837 1.00 72.75 100 TYR A C 1
ATOM 761 O O . TYR A 1 100 ? 14.832 -7.129 6.025 1.00 72.75 100 TYR A O 1
ATOM 769 N N . PRO A 1 101 ? 16.403 -5.526 6.200 1.00 74.19 101 PRO A N 1
ATOM 770 C CA . PRO A 1 101 ? 17.288 -6.371 6.986 1.00 74.19 101 PRO A CA 1
ATOM 771 C C . PRO A 1 101 ? 16.698 -6.528 8.394 1.00 74.19 101 PRO A C 1
ATOM 773 O O . PRO A 1 101 ? 16.228 -5.557 8.978 1.00 74.19 101 PRO A O 1
ATOM 776 N N . LEU A 1 102 ? 16.676 -7.753 8.923 1.00 73.44 102 LEU A N 1
ATOM 777 C CA . LEU A 1 102 ? 16.260 -8.003 10.311 1.00 73.44 102 LEU A CA 1
ATOM 778 C C . LEU A 1 102 ? 17.396 -7.712 11.303 1.00 73.44 102 LEU A C 1
ATOM 780 O O . LEU A 1 102 ? 17.139 -7.350 12.447 1.00 73.44 102 LEU A O 1
ATOM 784 N N . GLU A 1 103 ? 18.645 -7.818 10.846 1.00 76.81 103 GLU A N 1
ATOM 785 C CA . GLU A 1 103 ? 19.840 -7.432 11.593 1.00 76.81 103 GLU A CA 1
ATOM 786 C C . GLU A 1 103 ? 20.313 -6.051 11.127 1.00 76.81 103 GLU A C 1
ATOM 788 O O . G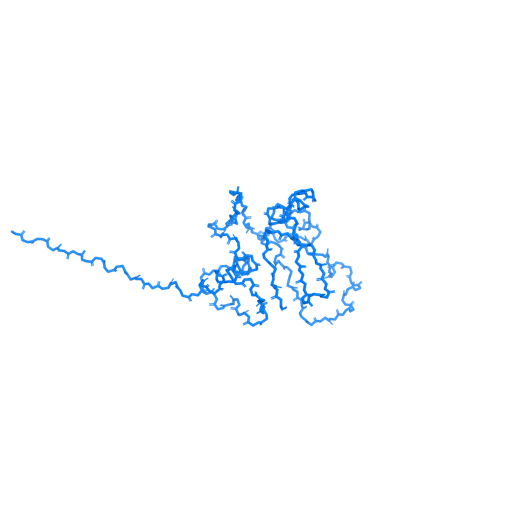LU A 1 103 ? 20.569 -5.839 9.941 1.00 76.81 103 GLU A O 1
ATOM 793 N N . PHE A 1 104 ? 20.411 -5.098 12.055 1.00 70.50 104 PHE A N 1
ATOM 794 C CA . PHE A 1 104 ? 20.793 -3.721 11.750 1.00 70.50 104 PHE A CA 1
ATOM 795 C C . PHE A 1 104 ? 22.215 -3.422 12.203 1.00 70.50 104 PHE A C 1
ATOM 797 O O . PHE A 1 104 ? 22.486 -3.382 13.402 1.00 70.50 104 PHE A O 1
ATOM 804 N N . ASP A 1 105 ? 23.076 -3.071 11.251 1.00 79.56 105 ASP A N 1
ATOM 805 C CA . ASP A 1 105 ? 24.180 -2.159 11.526 1.00 79.56 105 ASP A CA 1
ATOM 806 C C . ASP A 1 105 ? 23.685 -0.727 11.283 1.00 79.56 105 ASP A C 1
ATOM 808 O O . ASP A 1 105 ? 23.391 -0.326 10.155 1.00 79.56 105 ASP A O 1
ATOM 812 N N . LEU A 1 106 ? 23.536 0.046 12.358 1.00 79.31 106 LEU A N 1
ATOM 813 C CA . LEU A 1 106 ? 23.049 1.421 12.264 1.00 79.31 106 LEU A CA 1
ATOM 814 C C . LEU A 1 106 ? 24.077 2.377 11.644 1.00 79.31 106 LEU A C 1
ATOM 816 O O . LEU A 1 106 ? 23.667 3.434 11.166 1.00 79.31 106 LEU A O 1
ATOM 820 N N . SER A 1 107 ? 25.365 2.017 11.608 1.00 84.25 107 SER A N 1
ATOM 821 C CA . SER A 1 107 ? 26.415 2.858 11.014 1.00 84.25 107 SER A CA 1
ATOM 822 C C . SER A 1 107 ? 26.233 3.034 9.503 1.00 84.25 107 SER A C 1
ATOM 824 O O . SER A 1 107 ? 26.563 4.075 8.940 1.00 84.25 107 SER A O 1
ATOM 826 N N . GLU A 1 108 ? 25.594 2.067 8.841 1.00 81.12 108 GLU A N 1
ATOM 827 C CA . GLU A 1 108 ? 25.271 2.132 7.416 1.00 81.12 108 GLU A CA 1
ATOM 828 C C . GLU A 1 108 ? 24.333 3.308 7.085 1.00 81.12 108 GLU A C 1
ATOM 830 O O . GLU A 1 108 ? 24.422 3.879 5.999 1.00 81.12 108 GLU A O 1
ATOM 835 N N . ARG A 1 109 ? 23.492 3.765 8.028 1.00 75.38 109 ARG A N 1
ATOM 836 C CA . ARG A 1 109 ? 22.599 4.925 7.819 1.00 75.38 109 ARG A CA 1
ATOM 837 C C . ARG A 1 109 ? 23.340 6.245 7.610 1.00 75.38 109 ARG A C 1
ATOM 839 O O . ARG A 1 109 ? 22.742 7.192 7.105 1.00 75.38 109 ARG A O 1
ATOM 846 N N . GLU A 1 110 ? 24.613 6.320 7.987 1.00 81.38 110 GLU A N 1
ATOM 847 C CA . GLU A 1 110 ? 25.446 7.505 7.765 1.00 81.38 110 GLU A CA 1
ATOM 848 C C . GLU A 1 110 ? 25.873 7.644 6.297 1.00 81.38 110 GLU A C 1
ATOM 850 O O . GLU A 1 110 ? 26.246 8.731 5.851 1.00 81.38 110 GLU A O 1
ATOM 855 N N . LYS A 1 111 ? 25.788 6.562 5.512 1.00 83.25 111 LYS A N 1
ATOM 856 C CA . LYS A 1 111 ? 26.101 6.591 4.084 1.00 83.25 111 LYS A CA 1
ATOM 857 C C . LYS A 1 111 ? 24.915 7.179 3.306 1.00 83.25 111 LYS A C 1
ATOM 859 O O . LYS A 1 111 ? 23.787 6.692 3.440 1.00 83.25 111 LYS A O 1
ATOM 864 N N . PRO A 1 112 ? 25.132 8.198 2.451 1.00 79.50 112 PRO A N 1
ATOM 865 C CA . PRO A 1 112 ? 24.068 8.763 1.630 1.00 79.50 112 PRO A CA 1
ATOM 866 C C . PRO A 1 112 ? 23.339 7.688 0.823 1.00 79.50 112 PRO A C 1
ATOM 868 O O . PRO A 1 112 ? 23.974 6.836 0.205 1.00 79.50 112 PRO A O 1
ATOM 871 N N . TRP A 1 113 ? 22.007 7.756 0.806 1.00 74.06 113 TRP A N 1
ATOM 872 C CA . TRP A 1 113 ? 21.131 6.833 0.071 1.00 74.06 113 TRP A CA 1
ATOM 873 C C . TRP A 1 113 ? 21.196 5.360 0.499 1.00 74.06 113 TRP A C 1
ATOM 875 O O . TRP A 1 113 ? 20.637 4.516 -0.200 1.00 74.06 113 TRP A O 1
ATOM 885 N N . MET A 1 114 ? 21.806 5.037 1.642 1.00 79.06 114 MET A N 1
ATOM 886 C CA . MET A 1 114 ? 21.789 3.670 2.171 1.00 79.06 114 MET A CA 1
ATOM 887 C C . MET A 1 114 ? 20.390 3.247 2.642 1.00 79.06 114 MET A C 1
ATOM 889 O O . MET A 1 114 ? 20.003 2.090 2.501 1.00 79.06 114 MET A O 1
ATOM 893 N N . ASP A 1 115 ? 19.591 4.202 3.123 1.00 77.31 115 ASP A N 1
ATOM 894 C CA . ASP A 1 115 ? 18.161 4.022 3.378 1.00 77.31 115 ASP A CA 1
ATOM 895 C C . ASP A 1 115 ? 17.372 5.186 2.751 1.00 77.31 115 ASP A C 1
ATOM 897 O O . ASP A 1 115 ? 16.999 6.139 3.434 1.00 77.31 115 ASP A O 1
ATOM 901 N N . PRO A 1 116 ? 17.150 5.165 1.425 1.00 75.50 116 PRO A N 1
ATOM 902 C CA . PRO A 1 116 ? 16.596 6.293 0.676 1.00 75.50 116 PRO A CA 1
ATOM 903 C C . PRO A 1 116 ? 15.092 6.505 0.938 1.00 75.50 116 PRO A C 1
ATOM 905 O O . PRO A 1 116 ? 14.465 7.361 0.321 1.00 75.50 116 PRO A O 1
ATOM 908 N N . GLY A 1 117 ? 14.497 5.710 1.829 1.00 82.50 117 GLY A N 1
ATOM 909 C CA . GLY A 1 117 ? 13.060 5.516 1.931 1.00 82.50 117 GLY A CA 1
ATOM 910 C C . GLY A 1 117 ? 12.574 4.380 1.031 1.00 82.50 117 GLY A C 1
ATOM 911 O O . GLY A 1 117 ? 13.284 3.877 0.157 1.00 82.50 117 GLY A O 1
ATOM 912 N N . ARG A 1 118 ? 11.335 3.944 1.268 1.00 88.06 118 ARG A N 1
ATOM 913 C CA . ARG A 1 118 ? 10.700 2.839 0.539 1.00 88.06 118 ARG A CA 1
ATOM 914 C C . ARG A 1 118 ? 9.761 3.393 -0.525 1.00 88.06 118 ARG A C 1
ATOM 916 O O . ARG A 1 118 ? 8.981 4.305 -0.255 1.00 88.06 118 ARG A O 1
ATOM 923 N N . ALA A 1 119 ? 9.817 2.802 -1.713 1.00 92.69 119 ALA A N 1
ATOM 924 C CA . ALA A 1 119 ? 8.860 3.067 -2.776 1.00 92.69 119 ALA A CA 1
ATOM 925 C C . ALA A 1 119 ? 7.435 2.763 -2.293 1.00 92.69 119 ALA A C 1
ATOM 927 O O . ALA A 1 119 ? 7.183 1.711 -1.708 1.00 92.69 119 ALA A O 1
ATOM 928 N N . ARG A 1 120 ? 6.510 3.695 -2.534 1.00 94.69 120 ARG A N 1
ATOM 929 C CA . ARG A 1 120 ? 5.085 3.553 -2.223 1.00 94.69 120 ARG A CA 1
ATOM 930 C C . ARG A 1 120 ? 4.268 3.965 -3.434 1.00 94.69 120 ARG A C 1
ATOM 932 O O . ARG A 1 120 ? 4.415 5.080 -3.925 1.00 94.69 120 ARG A O 1
ATOM 939 N N . ASN A 1 121 ? 3.423 3.069 -3.923 1.00 97.06 121 ASN A N 1
ATOM 940 C CA . ASN A 1 121 ? 2.526 3.362 -5.026 1.00 97.06 121 ASN A CA 1
ATOM 941 C C . ASN A 1 121 ? 1.306 4.121 -4.480 1.00 97.06 121 ASN A C 1
ATOM 943 O O . ASN A 1 121 ? 0.495 3.566 -3.740 1.00 97.06 121 ASN A O 1
ATOM 947 N N . ASP A 1 122 ? 1.194 5.405 -4.821 1.00 96.19 122 ASP A N 1
ATOM 948 C CA . ASP A 1 122 ? 0.141 6.294 -4.307 1.00 96.19 122 ASP A CA 1
ATOM 949 C C . ASP A 1 122 ? -1.270 5.781 -4.645 1.00 96.19 122 ASP A C 1
ATOM 951 O O . ASP A 1 122 ? -2.130 5.707 -3.766 1.00 96.19 122 ASP A O 1
ATOM 955 N N . ALA A 1 123 ? -1.493 5.330 -5.884 1.00 96.50 123 ALA A N 1
ATOM 956 C CA . ALA A 1 123 ? -2.787 4.802 -6.315 1.00 96.50 123 ALA A CA 1
ATOM 957 C C . ALA A 1 123 ? -3.204 3.556 -5.517 1.00 96.50 123 ALA A C 1
ATOM 959 O O . ALA A 1 123 ? -4.374 3.429 -5.148 1.00 96.50 123 ALA A O 1
ATOM 960 N N . PHE A 1 124 ? -2.258 2.664 -5.216 1.00 96.75 124 PHE A N 1
ATOM 961 C CA . PHE A 1 124 ? -2.480 1.489 -4.381 1.00 96.75 124 PHE A CA 1
ATOM 962 C C . PHE A 1 124 ? -2.929 1.899 -2.979 1.00 96.75 124 PHE A C 1
ATOM 964 O O . PHE A 1 124 ? -3.993 1.479 -2.536 1.00 96.75 124 PHE A O 1
ATOM 971 N N . PHE A 1 125 ? -2.185 2.779 -2.303 1.00 94.31 125 PHE A N 1
ATOM 972 C CA . PHE A 1 125 ? -2.500 3.168 -0.926 1.00 94.31 125 PHE A CA 1
ATOM 973 C C . PHE A 1 125 ? -3.781 3.990 -0.790 1.00 94.31 125 PHE A C 1
ATOM 975 O O . PHE A 1 125 ? -4.505 3.817 0.188 1.00 94.31 125 PHE A O 1
ATOM 982 N N . ARG A 1 126 ? -4.111 4.839 -1.767 1.00 95.19 126 ARG A N 1
ATOM 983 C CA . ARG A 1 126 ? -5.394 5.561 -1.774 1.00 95.19 126 ARG A CA 1
ATOM 984 C C . ARG A 1 126 ? -6.581 4.623 -1.940 1.00 95.19 126 ARG A C 1
ATOM 986 O O . ARG A 1 126 ? -7.630 4.849 -1.340 1.00 95.19 126 ARG A O 1
ATOM 993 N N . ASN A 1 127 ? -6.415 3.573 -2.744 1.00 94.25 127 ASN A N 1
ATOM 994 C CA . ASN A 1 127 ? -7.440 2.549 -2.888 1.00 94.25 127 ASN A CA 1
ATOM 995 C C . ASN A 1 127 ? -7.461 1.575 -1.720 1.00 94.25 127 ASN A C 1
ATOM 997 O O . ASN A 1 127 ? -8.528 1.050 -1.460 1.00 94.25 127 ASN A O 1
ATOM 1001 N N . LEU A 1 128 ? -6.354 1.338 -1.021 1.00 91.06 128 LEU A N 1
ATOM 1002 C CA . LEU A 1 128 ? -6.316 0.465 0.149 1.00 91.06 128 LEU A CA 1
ATOM 1003 C C . LEU A 1 128 ? -6.902 1.154 1.386 1.00 91.06 128 LEU A C 1
ATOM 1005 O O . LEU A 1 128 ? -7.769 0.599 2.045 1.00 91.06 128 LEU A O 1
ATOM 1009 N N . TYR A 1 129 ? -6.459 2.376 1.676 1.00 89.88 129 TYR A N 1
ATOM 1010 C CA . TYR A 1 129 ? -6.865 3.120 2.863 1.00 89.88 129 TYR A CA 1
ATOM 1011 C C . TYR A 1 129 ? -7.948 4.127 2.519 1.00 89.88 129 TYR A C 1
ATOM 1013 O O . TYR A 1 129 ? -9.123 3.790 2.588 1.00 89.88 129 TYR A O 1
ATOM 1021 N N . PHE A 1 130 ? -7.583 5.346 2.129 1.00 92.88 130 PHE A N 1
ATOM 1022 C CA . PHE A 1 130 ? -8.514 6.397 1.727 1.00 92.88 130 PHE A CA 1
ATOM 1023 C C . PHE A 1 130 ? -7.793 7.382 0.808 1.00 92.88 130 PHE A C 1
ATOM 1025 O O . PHE A 1 130 ? -6.594 7.620 0.965 1.00 92.88 130 PHE A O 1
ATOM 1032 N N . ALA A 1 131 ? -8.517 7.974 -0.143 1.00 93.44 131 ALA A N 1
ATOM 1033 C CA . ALA A 1 131 ? -7.962 9.011 -1.011 1.00 93.44 131 ALA A CA 1
ATOM 1034 C C . ALA A 1 131 ? -7.760 10.340 -0.268 1.00 93.44 131 ALA A C 1
ATOM 1036 O O . ALA A 1 131 ? -6.871 11.114 -0.623 1.00 93.44 131 ALA A O 1
ATOM 1037 N N . THR A 1 132 ? -8.577 10.591 0.759 1.00 94.19 132 THR A N 1
ATOM 1038 C CA . THR A 1 132 ? -8.550 11.816 1.558 1.00 94.19 132 THR A CA 1
ATOM 1039 C C . THR A 1 132 ? -8.672 11.516 3.050 1.00 94.19 132 THR A C 1
ATOM 1041 O O . THR A 1 132 ? -9.100 10.437 3.471 1.00 94.19 132 THR A O 1
ATOM 1044 N N . LYS A 1 133 ? -8.296 12.499 3.872 1.00 94.31 133 LYS A N 1
ATOM 1045 C CA . LYS A 1 133 ? -8.462 12.423 5.326 1.00 94.31 133 LYS A CA 1
ATOM 1046 C C . LYS A 1 133 ? -9.942 12.453 5.709 1.00 94.31 133 LYS A C 1
ATOM 1048 O O . LYS A 1 133 ? -10.340 11.821 6.684 1.00 94.31 133 LYS A O 1
ATOM 1053 N N . GLU A 1 134 ? -10.738 13.194 4.953 1.00 96.19 134 GLU A N 1
ATOM 1054 C CA . GLU A 1 134 ? -12.169 13.376 5.151 1.00 96.19 134 GLU A CA 1
ATOM 1055 C C . GLU A 1 134 ? -12.907 12.050 4.951 1.00 96.19 134 GLU A C 1
ATOM 1057 O O . GLU A 1 134 ? -13.697 11.666 5.814 1.00 96.19 134 GLU A O 1
ATOM 1062 N N . ASP A 1 135 ? -12.575 11.308 3.890 1.00 93.19 135 ASP A N 1
ATOM 1063 C CA . ASP A 1 135 ? -13.133 9.973 3.641 1.00 93.19 135 ASP A CA 1
ATOM 1064 C C . ASP A 1 135 ? -12.765 9.005 4.774 1.00 93.19 135 ASP A C 1
ATOM 1066 O O . ASP A 1 135 ? -13.622 8.279 5.276 1.00 93.19 135 ASP A O 1
ATOM 1070 N N . ALA A 1 136 ? -11.510 9.038 5.242 1.00 93.44 136 ALA A N 1
ATOM 1071 C CA . ALA A 1 136 ? -11.077 8.219 6.373 1.00 93.44 136 ALA A CA 1
ATOM 1072 C C . ALA A 1 136 ? -11.886 8.536 7.639 1.00 93.44 136 ALA A C 1
ATOM 1074 O O . ALA A 1 136 ? -12.396 7.628 8.299 1.00 93.44 136 ALA A O 1
ATOM 1075 N N . ALA A 1 137 ? -12.049 9.826 7.952 1.00 94.06 137 ALA A N 1
ATOM 1076 C CA . ALA A 1 137 ? -12.730 10.296 9.153 1.00 94.06 137 ALA A CA 1
ATOM 1077 C C . ALA A 1 137 ? -14.198 9.844 9.229 1.00 94.06 137 ALA A C 1
ATOM 1079 O O . ALA A 1 137 ? -14.681 9.544 10.320 1.00 94.06 137 ALA A O 1
ATOM 1080 N N . GLN A 1 138 ? -14.887 9.743 8.089 1.00 93.94 138 GLN A N 1
ATOM 1081 C CA . GLN A 1 138 ? -16.278 9.273 8.009 1.00 93.94 138 GLN A CA 1
ATOM 1082 C C . GLN A 1 138 ? -16.444 7.784 8.345 1.00 93.94 138 GLN A C 1
ATOM 1084 O O . GLN A 1 138 ? -17.556 7.325 8.606 1.00 93.94 138 GLN A O 1
ATOM 1089 N N . THR A 1 139 ? -15.353 7.017 8.341 1.00 91.62 139 THR A N 1
ATOM 1090 C CA . THR A 1 139 ? -15.377 5.578 8.637 1.00 91.62 139 THR A CA 1
ATOM 1091 C C . THR A 1 139 ? -14.871 5.225 10.027 1.00 91.62 139 THR A C 1
ATOM 1093 O O . THR A 1 139 ? -14.880 4.042 10.366 1.00 91.62 139 THR A O 1
ATOM 1096 N N . LEU A 1 140 ? -14.426 6.214 10.809 1.00 92.94 140 LEU A N 1
ATOM 1097 C CA . LEU A 1 140 ? -13.843 5.969 12.121 1.00 92.94 140 LEU A CA 1
ATOM 1098 C C . LEU A 1 140 ? -14.891 5.480 13.121 1.00 92.94 140 LEU A C 1
ATOM 1100 O O . LEU A 1 140 ? -15.920 6.122 13.324 1.00 92.94 140 LEU A O 1
ATOM 1104 N N . GLU A 1 141 ? -14.563 4.400 13.814 1.00 90.81 141 GLU A N 1
ATOM 1105 C CA . GLU A 1 141 ? -15.295 3.875 14.959 1.00 90.81 141 GLU A CA 1
ATOM 1106 C C . GLU A 1 141 ? -14.391 3.805 16.189 1.00 90.81 141 GLU A C 1
ATOM 1108 O O . GLU A 1 141 ? -13.163 3.802 16.075 1.00 90.81 141 GLU A O 1
ATOM 1113 N N . GLN A 1 142 ? -14.997 3.820 17.376 1.00 91.12 142 GLN A N 1
ATOM 1114 C CA . GLN A 1 142 ? -14.259 3.697 18.626 1.00 91.12 142 GLN A CA 1
ATOM 1115 C C . GLN A 1 142 ? -14.205 2.231 19.052 1.00 91.12 142 GLN A C 1
ATOM 1117 O O . GLN A 1 142 ? -15.248 1.625 19.271 1.00 91.12 142 GLN A O 1
ATOM 11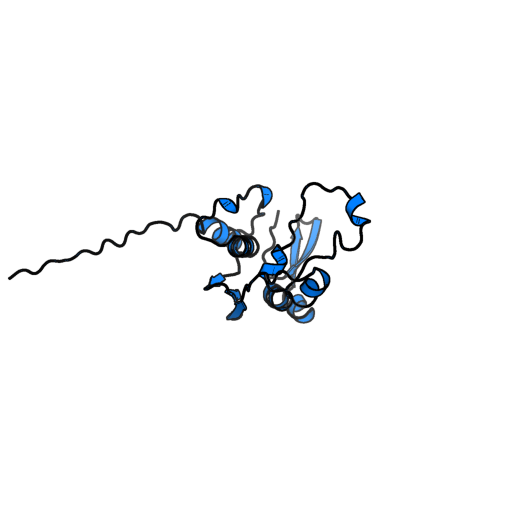22 N N . VAL A 1 143 ? -12.994 1.719 19.247 1.00 86.12 143 VAL A N 1
ATOM 1123 C CA . VAL A 1 143 ? -12.729 0.409 19.850 1.00 86.12 143 VAL A CA 1
ATOM 1124 C C . VAL A 1 143 ? -12.181 0.625 21.256 1.00 86.12 143 VAL A C 1
ATOM 1126 O O . VAL A 1 143 ? -11.295 1.462 21.462 1.00 86.12 143 VAL A O 1
ATOM 1129 N N . THR A 1 144 ? -12.717 -0.111 22.228 1.00 86.69 144 THR A N 1
ATOM 1130 C CA . THR A 1 144 ? -12.292 -0.049 23.631 1.00 86.69 144 THR A CA 1
ATOM 1131 C C . THR A 1 144 ? -11.429 -1.260 23.957 1.00 86.69 144 THR A C 1
ATOM 1133 O O . THR A 1 144 ? -11.862 -2.395 23.808 1.00 86.69 144 THR A O 1
ATOM 1136 N N . TYR A 1 145 ? -10.218 -1.020 24.450 1.00 82.31 145 TYR A N 1
ATOM 1137 C CA . TYR A 1 145 ? -9.294 -2.064 24.872 1.00 82.31 145 TYR A CA 1
ATOM 1138 C C . TYR A 1 145 ? -9.345 -2.252 26.389 1.00 82.31 145 TYR A C 1
ATOM 1140 O O . TYR A 1 145 ? -8.914 -1.370 27.142 1.00 82.31 145 TYR A O 1
ATOM 1148 N N . GLN A 1 146 ? -9.862 -3.406 26.829 1.00 85.69 146 GLN A N 1
ATOM 1149 C CA . GLN A 1 146 ? -9.905 -3.850 28.233 1.00 85.69 146 GLN A CA 1
ATOM 1150 C C . GLN A 1 146 ? -10.447 -2.798 29.222 1.00 85.69 146 GLN A C 1
ATOM 1152 O O . GLN A 1 146 ? -9.963 -2.711 30.349 1.00 85.69 146 GLN A O 1
ATOM 1157 N N . ASP A 1 147 ? -11.374 -1.941 28.786 1.00 85.62 147 ASP A N 1
ATOM 1158 C CA . ASP A 1 147 ? -11.887 -0.782 29.540 1.00 85.62 147 ASP A CA 1
ATOM 1159 C C . ASP A 1 147 ? -10.816 0.222 30.024 1.00 85.62 147 ASP A C 1
ATOM 1161 O O . ASP A 1 147 ? -11.086 1.084 30.861 1.00 85.62 147 ASP A O 1
ATOM 1165 N N . ARG A 1 148 ? -9.586 0.146 29.501 1.00 88.75 148 ARG A N 1
ATOM 1166 C CA . ARG A 1 148 ? -8.447 0.996 29.902 1.00 88.75 148 ARG A CA 1
ATOM 1167 C C . ARG A 1 148 ? -8.104 2.061 28.877 1.00 88.75 148 ARG A C 1
ATOM 1169 O O . ARG A 1 148 ? -7.549 3.097 29.237 1.00 88.75 148 ARG A O 1
ATOM 1176 N N . ALA A 1 149 ? -8.380 1.794 27.606 1.00 89.94 149 ALA A N 1
ATOM 1177 C CA . ALA A 1 149 ? -8.055 2.692 26.511 1.00 89.94 149 ALA A CA 1
ATOM 1178 C C . ALA A 1 149 ? -9.139 2.650 25.436 1.00 89.94 149 ALA A C 1
ATOM 1180 O O . ALA A 1 149 ? -9.803 1.634 25.250 1.00 89.94 149 ALA A O 1
ATOM 1181 N N . ALA A 1 150 ? -9.287 3.758 24.716 1.00 90.12 150 ALA A N 1
ATOM 1182 C CA . ALA A 1 150 ? -10.174 3.865 23.570 1.00 90.12 150 ALA A CA 1
ATOM 1183 C C . ALA A 1 150 ? -9.390 4.401 22.371 1.00 90.12 150 ALA A C 1
ATOM 1185 O O . ALA A 1 150 ? -8.679 5.403 22.480 1.00 90.12 150 ALA A O 1
ATOM 1186 N N . PHE A 1 151 ? -9.544 3.744 21.226 1.00 90.06 151 PHE A N 1
ATOM 1187 C CA . PHE A 1 151 ? -8.878 4.090 19.976 1.00 90.06 151 PHE A CA 1
ATOM 1188 C C . PHE A 1 151 ? -9.918 4.359 18.898 1.00 90.06 151 PHE A C 1
ATOM 1190 O O . PHE A 1 151 ? -10.961 3.714 18.870 1.00 90.06 151 PHE A O 1
ATOM 1197 N N . LYS A 1 152 ? -9.630 5.303 17.998 1.00 91.25 152 LYS A N 1
ATOM 1198 C CA . LYS A 1 152 ? -10.416 5.476 16.775 1.00 91.25 152 LYS A CA 1
ATOM 1199 C C . LYS A 1 152 ? -9.734 4.741 15.638 1.00 91.25 152 LYS A C 1
ATOM 1201 O O . LYS A 1 152 ? -8.582 5.039 15.329 1.00 91.25 152 LYS A O 1
ATOM 1206 N N . VAL A 1 153 ? -10.454 3.820 15.021 1.00 89.88 153 VAL A N 1
ATOM 1207 C CA . VAL A 1 153 ? -9.956 2.963 13.944 1.00 89.88 153 VAL A CA 1
ATOM 1208 C C . VAL A 1 153 ? -10.924 3.005 12.773 1.00 89.88 153 VAL A C 1
ATOM 1210 O O . VAL A 1 153 ? -12.089 3.345 12.941 1.00 89.88 153 VAL A O 1
ATOM 1213 N N . THR A 1 154 ? -10.446 2.737 11.565 1.00 88.94 154 THR A N 1
ATOM 1214 C CA . THR A 1 154 ? -11.290 2.763 10.364 1.00 88.94 154 THR A CA 1
ATOM 1215 C C . THR A 1 154 ? -11.983 1.420 10.189 1.00 88.94 154 THR A C 1
ATOM 1217 O O . THR A 1 154 ? -11.306 0.403 10.267 1.00 88.94 154 THR A O 1
ATOM 1220 N N . ARG A 1 155 ? -13.261 1.402 9.799 1.00 81.25 155 ARG A N 1
ATOM 1221 C CA . ARG A 1 155 ? -14.012 0.161 9.494 1.00 81.25 155 ARG A CA 1
ATOM 1222 C C . ARG A 1 155 ? -13.514 -0.648 8.287 1.00 81.25 155 ARG A C 1
ATOM 1224 O O . ARG A 1 155 ? -14.079 -1.689 7.970 1.00 81.25 155 ARG A O 1
ATOM 1231 N N . ARG A 1 156 ? -12.536 -0.129 7.543 1.00 79.56 156 ARG A N 1
ATOM 1232 C CA . ARG A 1 156 ? -12.101 -0.689 6.257 1.00 79.56 156 ARG A CA 1
ATOM 1233 C C . ARG A 1 156 ? -11.210 -1.918 6.403 1.00 79.56 156 ARG A C 1
ATOM 1235 O O . ARG A 1 156 ? -11.318 -2.850 5.615 1.00 79.56 156 ARG A O 1
ATOM 1242 N N . GLU A 1 157 ? -10.350 -1.893 7.409 1.00 73.25 157 GLU A N 1
ATOM 1243 C CA . GLU A 1 157 ? -9.503 -3.014 7.790 1.00 73.25 157 GLU A CA 1
ATOM 1244 C C . GLU A 1 157 ? -9.845 -3.344 9.229 1.00 73.25 157 GLU A C 1
ATOM 1246 O O . GLU A 1 157 ? -10.017 -2.436 10.046 1.00 73.25 157 GLU A O 1
ATOM 1251 N N . CYS A 1 158 ? -9.993 -4.624 9.539 1.00 71.81 158 CYS A N 1
ATOM 1252 C CA . CYS A 1 158 ? -10.392 -4.976 10.882 1.00 71.81 158 CYS A CA 1
ATOM 1253 C C . CYS A 1 158 ? -9.242 -4.856 11.882 1.00 71.81 158 CYS A C 1
ATOM 1255 O O . CYS A 1 158 ? -8.062 -4.888 11.527 1.00 71.81 158 CYS A O 1
ATOM 1257 N N . VAL A 1 159 ? -9.607 -4.689 13.150 1.00 73.31 159 VAL A N 1
ATOM 1258 C CA . VAL A 1 159 ? -8.672 -4.502 14.255 1.00 73.31 159 VAL A CA 1
ATOM 1259 C C . VAL A 1 159 ? -8.823 -5.676 15.202 1.00 73.31 159 VAL A C 1
ATOM 1261 O O . VAL A 1 159 ? -9.918 -5.944 15.684 1.00 73.31 159 VAL A O 1
ATOM 1264 N N . ALA A 1 160 ? -7.719 -6.378 15.453 1.00 70.12 160 ALA A N 1
ATOM 1265 C CA . ALA A 1 160 ? -7.688 -7.446 16.438 1.00 70.12 160 ALA A CA 1
ATOM 1266 C C . ALA A 1 160 ? -7.917 -6.859 17.837 1.00 70.12 160 ALA A C 1
ATOM 1268 O O . ALA A 1 160 ? -7.093 -6.086 18.334 1.00 70.12 160 ALA A O 1
ATOM 1269 N N . GLU A 1 161 ? -9.025 -7.226 18.470 1.00 64.00 161 GLU A N 1
ATOM 1270 C CA . GLU A 1 161 ? -9.266 -6.966 19.887 1.00 64.00 161 GLU A CA 1
ATOM 1271 C C . GLU A 1 161 ? -8.570 -8.084 20.687 1.00 64.00 161 GLU A C 1
ATOM 1273 O O . GLU A 1 161 ? -8.839 -9.263 20.457 1.00 64.00 161 GLU A O 1
ATOM 1278 N N . GLN A 1 162 ? -7.611 -7.730 21.552 1.00 57.09 162 GLN A N 1
ATOM 1279 C CA . GLN A 1 162 ? -6.868 -8.681 22.399 1.00 57.09 162 GLN A CA 1
ATOM 1280 C C . GLN A 1 162 ? -7.460 -8.800 23.807 1.00 57.09 162 GLN A C 1
ATOM 1282 O O . GLN A 1 162 ? -7.777 -7.751 24.419 1.00 57.09 162 GLN A O 1
#

pLDDT: mean 79.42, std 18.39, range [35.56, 97.81]